Protein AF-A0A167LN52-F1 (afdb_monomer_lite)

Structure (mmCIF, N/CA/C/O backbone):
data_AF-A0A167LN52-F1
#
_entry.id   AF-A0A167LN52-F1
#
loop_
_atom_site.group_PDB
_atom_site.id
_atom_site.type_symbol
_atom_site.label_atom_id
_atom_site.label_alt_id
_atom_site.label_comp_id
_atom_site.label_asym_id
_atom_site.label_entity_id
_atom_site.label_seq_id
_atom_site.pdbx_PDB_ins_code
_atom_site.Cartn_x
_atom_site.Cartn_y
_atom_site.Cartn_z
_atom_site.occupancy
_atom_site.B_iso_or_equiv
_atom_site.auth_seq_id
_atom_site.auth_comp_id
_atom_site.auth_asym_id
_atom_site.auth_atom_id
_atom_site.pdbx_PDB_model_num
ATOM 1 N N . MET A 1 1 ? -21.342 -2.538 -13.590 1.00 62.59 1 MET A N 1
ATOM 2 C CA . MET A 1 1 ? -20.700 -3.476 -12.634 1.00 62.59 1 MET A CA 1
ATOM 3 C C . MET A 1 1 ? -20.413 -2.833 -11.268 1.00 62.59 1 MET A C 1
ATOM 5 O O . MET A 1 1 ? -20.770 -3.420 -10.257 1.00 62.59 1 MET A O 1
ATOM 9 N N . PHE A 1 2 ? -19.863 -1.610 -11.206 1.00 83.56 2 PHE A N 1
ATOM 10 C CA . PHE A 1 2 ? -19.545 -0.899 -9.949 1.00 83.56 2 PHE A CA 1
ATOM 11 C C . PHE A 1 2 ? -20.747 -0.609 -9.022 1.00 83.56 2 PHE A C 1
ATOM 13 O O . PHE A 1 2 ? -20.619 -0.666 -7.802 1.00 83.56 2 PHE A O 1
ATOM 20 N N . THR A 1 3 ? -21.934 -0.332 -9.567 1.00 89.56 3 THR A N 1
ATOM 21 C CA . THR A 1 3 ? -23.143 -0.034 -8.772 1.00 89.56 3 THR A CA 1
ATOM 22 C C . THR A 1 3 ? -23.603 -1.228 -7.934 1.00 89.56 3 THR A C 1
ATOM 24 O O . THR A 1 3 ? -23.822 -1.091 -6.733 1.00 89.56 3 THR A O 1
ATOM 27 N N . VAL A 1 4 ? -23.679 -2.415 -8.541 1.00 89.25 4 VAL A N 1
ATOM 28 C CA . VAL A 1 4 ? -24.049 -3.666 -7.859 1.00 89.25 4 VAL A CA 1
ATOM 29 C C . VAL A 1 4 ? -23.039 -4.009 -6.764 1.00 89.25 4 VAL A C 1
ATOM 31 O O . VAL A 1 4 ? -23.433 -4.334 -5.646 1.00 89.25 4 VAL A O 1
ATOM 34 N N . PHE A 1 5 ? -21.743 -3.861 -7.049 1.00 83.81 5 PHE A N 1
ATOM 35 C CA . PHE A 1 5 ? -20.684 -4.075 -6.064 1.00 83.81 5 PHE A CA 1
ATOM 36 C C . PHE A 1 5 ? -20.832 -3.154 -4.842 1.00 83.81 5 PHE A C 1
ATOM 38 O O . PHE A 1 5 ? -20.814 -3.630 -3.709 1.00 83.81 5 PHE A O 1
ATOM 45 N N . ASN A 1 6 ? -21.085 -1.857 -5.054 1.00 86.00 6 ASN A N 1
ATOM 46 C CA . ASN A 1 6 ? -21.336 -0.919 -3.956 1.00 86.00 6 ASN A CA 1
ATOM 47 C C . ASN A 1 6 ? -22.573 -1.285 -3.130 1.00 86.00 6 ASN A C 1
ATOM 49 O O . ASN A 1 6 ? -22.554 -1.159 -1.906 1.00 86.00 6 ASN A O 1
ATOM 53 N N . ILE A 1 7 ? -23.651 -1.739 -3.777 1.00 89.81 7 ILE A N 1
ATOM 54 C CA . ILE A 1 7 ? -24.869 -2.172 -3.080 1.00 89.81 7 ILE A CA 1
ATOM 55 C C . ILE A 1 7 ? -24.566 -3.374 -2.181 1.00 89.81 7 ILE A C 1
ATOM 57 O O . ILE A 1 7 ? -24.971 -3.380 -1.017 1.00 89.81 7 ILE A O 1
ATOM 61 N N . LEU A 1 8 ? -23.828 -4.367 -2.686 1.00 87.00 8 LEU A N 1
ATOM 62 C CA . LEU A 1 8 ? -23.416 -5.535 -1.905 1.00 87.00 8 LEU A CA 1
ATOM 63 C C . LEU A 1 8 ? -22.504 -5.140 -0.738 1.00 87.00 8 LEU A C 1
ATOM 65 O O . LEU A 1 8 ? -22.742 -5.573 0.389 1.00 87.00 8 LEU A O 1
ATOM 69 N N . GLN A 1 9 ? -21.526 -4.262 -0.972 1.00 81.38 9 GLN A N 1
ATOM 70 C CA . GLN A 1 9 ? -20.620 -3.774 0.068 1.00 81.38 9 GLN A CA 1
ATOM 71 C C . GLN A 1 9 ? -21.373 -3.016 1.171 1.00 81.38 9 GLN A C 1
ATOM 73 O O . GLN A 1 9 ? -21.160 -3.275 2.357 1.00 81.38 9 GLN A O 1
ATOM 78 N N . ARG A 1 10 ? -22.305 -2.127 0.801 1.00 84.88 10 ARG A N 1
ATOM 79 C CA . ARG A 1 10 ? -23.157 -1.411 1.763 1.00 84.88 10 ARG A CA 1
ATOM 80 C C . ARG A 1 10 ? -24.055 -2.367 2.536 1.00 84.88 10 ARG A C 1
ATOM 82 O O . ARG A 1 10 ? -24.133 -2.249 3.753 1.00 84.88 10 ARG A O 1
ATOM 89 N N . ARG A 1 11 ? -24.692 -3.338 1.872 1.00 87.69 11 ARG A N 1
ATOM 90 C CA . ARG A 1 11 ? -25.525 -4.350 2.543 1.00 87.69 11 ARG A CA 1
ATOM 91 C C . ARG A 1 11 ? -24.728 -5.180 3.545 1.00 87.69 11 ARG A C 1
ATOM 93 O O . ARG A 1 11 ? -25.192 -5.346 4.667 1.00 87.69 11 ARG A O 1
ATOM 100 N N . ALA A 1 12 ? -23.542 -5.655 3.169 1.00 82.38 12 ALA A N 1
ATOM 101 C CA . ALA A 1 12 ? -22.669 -6.406 4.067 1.00 82.38 12 ALA A CA 1
ATOM 102 C C . ALA A 1 12 ? -22.265 -5.556 5.281 1.00 82.38 12 ALA A C 1
ATOM 104 O O . ALA A 1 12 ? -22.426 -5.992 6.420 1.00 82.38 12 ALA A O 1
ATOM 105 N N . SER A 1 13 ? -21.834 -4.311 5.049 1.00 80.38 13 SER A N 1
ATOM 106 C CA . SER A 1 13 ? -21.489 -3.385 6.130 1.00 80.38 13 SER A CA 1
ATOM 107 C C . SER A 1 13 ? -22.674 -3.142 7.067 1.00 80.38 13 SER A C 1
ATOM 109 O O . SER A 1 13 ? -22.525 -3.275 8.276 1.00 80.38 13 SER A O 1
ATOM 111 N N . LEU A 1 14 ? -23.860 -2.836 6.531 1.00 84.12 14 LEU A N 1
ATOM 112 C CA . LEU A 1 14 ? -25.064 -2.577 7.327 1.00 84.12 14 LEU A CA 1
ATOM 113 C C . LEU A 1 14 ? -25.505 -3.808 8.122 1.00 84.12 14 LEU A C 1
ATOM 115 O O . LEU A 1 14 ? -25.850 -3.680 9.294 1.00 84.12 14 LEU A O 1
ATOM 119 N N . LEU A 1 15 ? -25.461 -5.000 7.519 1.00 84.44 15 LEU A N 1
ATOM 120 C CA . LEU A 1 15 ? -25.796 -6.247 8.202 1.00 84.44 15 LEU A CA 1
ATOM 121 C C . LEU A 1 15 ? -24.872 -6.467 9.403 1.00 84.44 15 LEU A C 1
ATOM 123 O O . LEU A 1 15 ? -25.360 -6.609 10.525 1.00 84.44 15 LEU A O 1
ATOM 127 N N . HIS A 1 16 ? -23.555 -6.437 9.186 1.00 78.44 16 HIS A N 1
ATOM 128 C CA . HIS A 1 16 ? -22.570 -6.667 10.243 1.00 78.44 16 HIS A CA 1
ATOM 129 C C . HIS A 1 16 ? -22.626 -5.602 11.341 1.00 78.44 16 HIS A C 1
ATOM 131 O O . HIS A 1 16 ? -22.550 -5.950 12.521 1.00 78.44 16 HIS A O 1
ATOM 137 N N . THR A 1 17 ? -22.830 -4.334 10.978 1.00 77.00 17 THR A N 1
ATOM 138 C CA . THR A 1 17 ? -23.052 -3.255 11.946 1.00 77.00 17 THR A CA 1
ATOM 139 C C . THR A 1 17 ? -24.336 -3.495 12.746 1.00 77.00 17 THR A C 1
ATOM 141 O O . THR A 1 17 ? -24.303 -3.452 13.973 1.00 77.00 17 THR A O 1
ATOM 144 N N . SER A 1 18 ? -25.452 -3.850 12.097 1.00 81.25 18 SER A N 1
ATOM 145 C CA . SER A 1 18 ? -26.737 -4.078 12.778 1.00 81.25 18 SER A CA 1
ATOM 146 C C . SER A 1 18 ? -26.710 -5.254 13.759 1.00 81.25 18 SER A C 1
ATOM 148 O O . SER A 1 18 ? -27.390 -5.217 14.781 1.00 81.25 18 SER A O 1
ATOM 150 N N . LEU A 1 19 ? -25.945 -6.310 13.461 1.00 77.75 19 LEU A N 1
ATOM 151 C CA . LEU A 1 19 ? -25.787 -7.464 14.350 1.00 77.75 19 LEU A CA 1
ATOM 152 C C . LEU A 1 19 ? -24.950 -7.116 15.587 1.00 77.75 19 LEU A C 1
ATOM 154 O O . LEU A 1 19 ? -25.078 -7.771 16.616 1.00 77.75 19 LEU A O 1
ATOM 158 N N . ARG A 1 20 ? -24.100 -6.089 15.495 1.00 72.56 20 ARG A N 1
ATOM 159 C CA . ARG A 1 20 ? -23.168 -5.697 16.558 1.00 72.56 20 ARG A CA 1
ATOM 160 C C . ARG A 1 20 ? -23.667 -4.561 17.428 1.00 72.56 20 ARG A C 1
ATOM 162 O O . ARG A 1 20 ? -23.443 -4.631 18.626 1.00 72.56 20 ARG A O 1
ATOM 169 N N . ILE A 1 21 ? -24.406 -3.599 16.874 1.00 72.06 21 ILE A N 1
ATOM 170 C CA . ILE A 1 21 ? -25.147 -2.609 17.679 1.00 72.06 21 ILE A CA 1
ATOM 171 C C . ILE A 1 21 ? -26.132 -3.323 18.618 1.00 72.06 21 ILE A C 1
ATOM 173 O O . ILE A 1 21 ? -26.365 -2.885 19.733 1.00 72.06 21 ILE A O 1
ATOM 177 N N . ARG A 1 22 ? -26.663 -4.480 18.203 1.00 68.44 22 ARG A N 1
ATOM 178 C CA . ARG A 1 22 ? -27.548 -5.314 19.029 1.00 68.44 22 ARG A CA 1
ATOM 179 C C . ARG A 1 22 ? -26.841 -6.101 20.142 1.00 68.44 22 ARG A C 1
ATOM 181 O O . ARG A 1 22 ? -27.520 -6.802 20.888 1.00 68.44 22 ARG A O 1
ATOM 188 N N . LYS A 1 23 ? -25.509 -6.037 20.268 1.00 75.38 23 LYS A N 1
ATOM 189 C CA . LYS A 1 23 ? -24.819 -6.629 21.424 1.00 75.38 23 LYS A CA 1
ATOM 190 C C . LYS A 1 23 ? -25.003 -5.739 22.647 1.00 75.38 23 LYS A C 1
ATOM 192 O O . LYS A 1 23 ? -24.803 -4.535 22.567 1.00 75.38 23 LYS A O 1
ATOM 197 N N . SER A 1 24 ? -25.231 -6.365 23.799 1.00 76.44 24 SER A N 1
ATOM 198 C CA . SER A 1 24 ? -25.290 -5.696 25.108 1.00 76.44 24 SER A CA 1
ATOM 199 C C . SER A 1 24 ? -24.025 -4.909 25.467 1.00 76.44 24 SER A C 1
ATOM 201 O O . SER A 1 24 ? -24.077 -4.024 26.308 1.00 76.44 24 SER A O 1
ATOM 203 N N . SER A 1 25 ? -22.890 -5.214 24.834 1.00 74.62 25 SER A N 1
ATOM 204 C CA . SER A 1 25 ? -21.635 -4.495 25.044 1.00 74.62 25 SER A CA 1
ATOM 205 C C . SER A 1 25 ? -21.558 -3.160 24.298 1.00 74.62 25 SER A C 1
ATOM 207 O O . SER A 1 25 ? -20.642 -2.400 24.571 1.00 74.62 25 SER A O 1
ATOM 209 N N . PHE A 1 26 ? -22.448 -2.868 23.340 1.00 79.38 26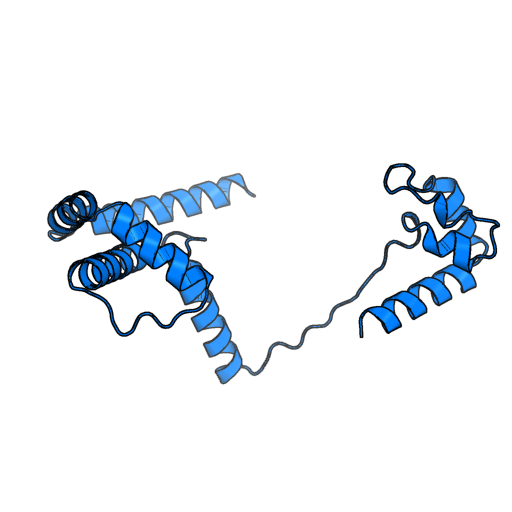 PHE A N 1
ATOM 210 C CA . PHE A 1 26 ? -22.316 -1.678 22.490 1.00 79.38 26 PHE A CA 1
ATOM 211 C C . PHE A 1 26 ? -22.312 -0.377 23.300 1.00 79.38 26 PHE A C 1
ATOM 213 O O . PHE A 1 26 ? -21.421 0.444 23.103 1.00 79.38 26 PHE A O 1
ATOM 220 N N . ASP A 1 27 ? -23.248 -0.226 24.237 1.00 82.69 27 ASP A N 1
ATOM 221 C CA . ASP A 1 27 ? -23.369 0.995 25.042 1.00 82.69 27 ASP A CA 1
ATOM 222 C C . ASP A 1 27 ? -22.149 1.211 25.945 1.00 82.69 27 ASP A C 1
ATOM 224 O O . ASP A 1 27 ? -21.685 2.339 26.091 1.00 82.69 27 ASP A O 1
ATOM 228 N N . ALA A 1 28 ? -21.581 0.129 26.488 1.00 82.88 28 ALA A N 1
ATOM 229 C CA . ALA A 1 28 ? -20.353 0.188 27.278 1.00 82.88 28 ALA A CA 1
ATOM 230 C C . ALA A 1 28 ? -19.163 0.656 26.425 1.00 82.88 28 ALA A C 1
ATOM 232 O O . ALA A 1 28 ? -18.491 1.614 26.780 1.00 82.88 28 ALA A O 1
ATOM 233 N N . VAL A 1 29 ? -18.967 0.061 25.243 1.00 80.44 29 VAL A N 1
ATOM 234 C CA . VAL A 1 29 ? -17.879 0.448 24.325 1.00 80.44 29 VAL A CA 1
ATOM 235 C C . VAL A 1 29 ? -18.048 1.881 23.813 1.00 80.44 29 VAL A C 1
ATOM 237 O O . VAL A 1 29 ? -17.068 2.600 23.628 1.00 80.44 29 VAL A O 1
ATOM 240 N N . ALA A 1 30 ? -19.287 2.316 23.575 1.00 82.25 30 ALA A N 1
ATOM 241 C CA . ALA A 1 30 ? -19.583 3.683 23.165 1.00 82.25 30 ALA A CA 1
ATOM 242 C C . ALA A 1 30 ? -19.287 4.696 24.283 1.00 82.25 30 ALA A C 1
ATOM 244 O O . ALA A 1 30 ? -18.753 5.766 23.998 1.00 82.25 30 ALA A O 1
ATOM 245 N N . ALA A 1 31 ? -19.598 4.358 25.537 1.00 85.06 31 ALA A N 1
ATOM 246 C CA . ALA A 1 31 ? -19.242 5.179 26.690 1.00 85.06 31 ALA A CA 1
ATOM 247 C C . ALA A 1 31 ? -17.718 5.246 26.882 1.00 85.06 31 ALA A C 1
ATOM 249 O O . ALA A 1 31 ? -17.177 6.338 27.051 1.00 85.06 31 ALA A O 1
ATOM 250 N N . ASP A 1 32 ? -17.025 4.112 26.763 1.00 83.25 32 ASP A N 1
ATOM 251 C CA . ASP A 1 32 ? -15.565 4.027 26.874 1.00 83.25 32 ASP A CA 1
ATOM 252 C C . ASP A 1 32 ? -14.864 4.846 25.775 1.00 83.25 32 ASP A C 1
ATOM 254 O O . ASP A 1 32 ? -13.900 5.560 26.046 1.00 83.25 32 ASP A O 1
ATOM 258 N N . LEU A 1 33 ? -15.396 4.843 24.545 1.00 81.06 33 LEU A N 1
ATOM 259 C CA . LEU A 1 33 ? -14.915 5.686 23.438 1.00 81.06 33 LEU A CA 1
ATOM 260 C C . LEU A 1 33 ? -14.883 7.178 23.776 1.00 81.06 33 LEU A C 1
ATOM 262 O O . LEU A 1 33 ? -13.994 7.881 23.303 1.00 81.06 33 LEU A O 1
ATOM 266 N N . VAL A 1 34 ? -15.840 7.660 24.570 1.00 84.06 34 VAL A N 1
ATOM 267 C CA . VAL A 1 34 ? -15.910 9.069 24.987 1.00 84.06 34 VAL A CA 1
ATOM 268 C C . VAL A 1 34 ? -14.918 9.372 26.114 1.00 84.06 34 VAL A C 1
ATOM 270 O O . VAL A 1 34 ? -14.492 10.514 26.262 1.00 84.06 34 VAL A O 1
ATOM 273 N N . GLN A 1 35 ? -14.539 8.369 26.907 1.00 84.25 35 GLN A N 1
ATOM 274 C CA . GLN A 1 35 ? -13.645 8.536 28.055 1.00 84.25 35 GLN A CA 1
ATOM 275 C C . GLN A 1 35 ? -12.158 8.542 27.683 1.00 84.25 35 GLN A C 1
ATOM 277 O O . GLN A 1 35 ? -11.339 9.032 28.461 1.00 84.25 35 GLN A O 1
ATOM 282 N N . VAL A 1 36 ? -11.790 8.010 26.514 1.00 85.69 36 VAL A N 1
ATOM 283 C CA . VAL A 1 36 ? -10.396 8.011 26.055 1.00 85.69 36 VAL A CA 1
ATOM 284 C C . VAL A 1 36 ? -9.964 9.425 25.655 1.00 85.69 36 VAL A C 1
ATOM 286 O O . VAL A 1 36 ? -10.567 10.059 24.791 1.00 85.69 36 VAL A O 1
ATOM 289 N N . SER A 1 37 ? -8.883 9.907 26.266 1.00 86.88 37 SER A N 1
ATOM 290 C CA . SER A 1 37 ? -8.293 11.218 25.992 1.00 86.88 37 SER A CA 1
ATOM 291 C C . SER A 1 37 ? -7.624 11.270 24.615 1.00 86.88 37 SER A C 1
ATOM 293 O O . SER A 1 37 ? -6.934 10.337 24.185 1.00 86.88 37 SER A O 1
ATOM 295 N N . ALA A 1 38 ? -7.796 12.399 23.925 1.00 86.94 38 ALA A N 1
ATOM 296 C CA . ALA A 1 38 ? -7.192 12.631 22.615 1.00 86.94 38 ALA A CA 1
ATOM 297 C C . ALA A 1 38 ? -5.657 12.654 22.697 1.00 86.94 38 ALA A C 1
ATOM 299 O O . ALA A 1 38 ? -4.980 12.155 21.802 1.00 86.94 38 ALA A O 1
ATOM 300 N N . GLU A 1 39 ? -5.113 13.159 23.803 1.00 87.94 39 GLU A N 1
ATOM 301 C CA . GLU A 1 39 ? -3.679 13.236 24.067 1.00 87.94 39 GLU A CA 1
ATOM 302 C C . GLU A 1 39 ? -3.055 11.838 24.154 1.00 87.94 39 GLU A C 1
ATOM 304 O O . GLU A 1 39 ? -1.994 11.588 23.587 1.00 87.94 39 GLU A O 1
ATOM 309 N N . THR A 1 40 ? -3.731 10.889 24.811 1.00 86.81 40 THR A N 1
ATOM 310 C CA . THR A 1 40 ? -3.255 9.501 24.896 1.00 86.81 40 THR A CA 1
ATOM 311 C C . THR A 1 40 ? -3.267 8.823 23.527 1.00 86.81 40 THR A C 1
ATOM 313 O O . THR A 1 40 ? -2.351 8.062 23.214 1.00 86.81 40 THR A O 1
ATOM 316 N N . LEU A 1 41 ? -4.264 9.114 22.685 1.00 87.69 41 LEU A N 1
ATOM 317 C CA . LEU A 1 41 ? -4.305 8.603 21.313 1.00 87.69 41 LEU A CA 1
ATOM 318 C C . LEU A 1 41 ? -3.186 9.184 20.444 1.00 87.69 41 LEU A C 1
ATOM 320 O O . LEU A 1 41 ? -2.599 8.438 19.662 1.00 87.69 41 LEU A O 1
ATOM 324 N N . ASP A 1 42 ? -2.866 10.470 20.594 1.00 89.62 42 ASP A N 1
ATOM 325 C CA . ASP A 1 42 ? -1.781 11.117 19.851 1.00 89.62 42 ASP A CA 1
ATOM 326 C C . ASP A 1 42 ? -0.411 10.539 20.237 1.00 89.62 42 ASP A C 1
ATOM 328 O O . ASP A 1 42 ? 0.365 10.140 19.370 1.00 89.62 42 ASP A O 1
ATOM 332 N N . VAL A 1 43 ? -0.152 10.352 21.537 1.00 88.06 43 VAL A N 1
ATOM 333 C CA . VAL A 1 43 ? 1.075 9.692 22.020 1.00 88.06 43 VAL A CA 1
ATOM 334 C C . VAL A 1 43 ? 1.199 8.272 21.462 1.00 88.06 43 VAL A C 1
ATOM 336 O O . VAL A 1 43 ? 2.259 7.888 20.963 1.00 88.06 43 VAL A O 1
ATOM 339 N N . LEU A 1 44 ? 0.118 7.485 21.496 1.00 88.44 44 LEU A N 1
ATOM 340 C CA . LEU A 1 44 ? 0.110 6.133 20.933 1.00 88.44 44 LEU A CA 1
ATOM 341 C C . LEU A 1 44 ? 0.340 6.133 19.416 1.00 88.44 44 LEU A C 1
ATOM 343 O O . LEU A 1 44 ? 1.066 5.274 18.910 1.00 88.44 44 LEU A O 1
ATOM 347 N N . ALA A 1 45 ? -0.251 7.085 18.692 1.00 87.50 45 ALA A N 1
ATOM 348 C CA . ALA A 1 45 ? -0.076 7.225 17.251 1.00 87.50 45 ALA A CA 1
ATOM 349 C C . ALA A 1 45 ? 1.370 7.591 16.890 1.00 87.50 45 ALA A C 1
ATOM 351 O O . ALA A 1 45 ? 1.942 6.986 15.981 1.00 87.50 45 ALA A O 1
ATOM 352 N N . GLN A 1 46 ? 1.982 8.519 17.629 1.00 89.69 46 GLN A N 1
ATOM 353 C CA . GLN A 1 46 ? 3.382 8.899 17.448 1.00 89.69 46 GLN A CA 1
ATOM 354 C C . GLN A 1 46 ? 4.311 7.716 17.726 1.00 89.69 46 GLN A C 1
ATOM 356 O O . GLN A 1 46 ? 5.110 7.361 16.864 1.00 89.69 46 GLN A O 1
ATOM 361 N N . ARG A 1 47 ? 4.149 7.017 18.855 1.00 87.06 47 ARG A N 1
ATOM 362 C CA . ARG A 1 47 ? 4.946 5.814 19.156 1.00 87.06 47 ARG A CA 1
ATOM 363 C C . ARG A 1 47 ? 4.835 4.752 18.064 1.00 87.06 47 ARG A C 1
ATOM 365 O O . ARG A 1 47 ? 5.843 4.202 17.625 1.00 87.06 47 ARG A O 1
ATOM 372 N N . ALA A 1 48 ? 3.619 4.501 17.578 1.00 86.38 48 ALA A N 1
ATOM 373 C CA . ALA A 1 48 ? 3.392 3.557 16.490 1.00 86.38 48 ALA A CA 1
ATOM 374 C C . ALA A 1 48 ? 4.062 3.999 15.175 1.00 86.38 48 ALA A C 1
ATOM 376 O O . ALA A 1 48 ? 4.605 3.157 14.461 1.00 86.38 48 ALA A O 1
ATOM 377 N N . ALA A 1 49 ? 4.058 5.298 14.861 1.00 88.62 49 ALA A N 1
ATOM 378 C CA . ALA A 1 49 ? 4.706 5.843 13.667 1.00 88.62 49 ALA A CA 1
ATOM 379 C C . ALA A 1 49 ? 6.239 5.715 13.713 1.00 88.62 49 ALA A C 1
ATOM 381 O O . ALA A 1 49 ? 6.861 5.466 12.683 1.00 88.62 49 ALA A O 1
ATOM 382 N N . TRP A 1 50 ? 6.835 5.830 14.902 1.00 88.50 50 TRP A N 1
ATOM 383 C CA . TRP A 1 50 ? 8.278 5.679 15.123 1.00 88.50 50 TRP A CA 1
ATOM 384 C C . TRP A 1 50 ? 8.718 4.211 15.253 1.00 88.50 50 TRP A C 1
ATOM 386 O O . TRP A 1 50 ? 9.905 3.924 15.388 1.00 88.50 50 TRP A O 1
ATOM 396 N N . GLY A 1 51 ? 7.774 3.266 15.177 1.00 83.00 51 GLY A N 1
ATOM 397 C CA . GLY A 1 51 ? 8.049 1.834 15.288 1.00 83.00 51 GLY A CA 1
ATOM 398 C C . GLY A 1 51 ? 8.382 1.381 16.710 1.00 83.00 51 GLY A C 1
ATOM 399 O O . GLY A 1 51 ? 8.935 0.295 16.888 1.00 83.00 51 GLY A O 1
ATOM 400 N N . GLU A 1 52 ? 8.053 2.186 17.722 1.00 83.00 52 GLU A N 1
ATOM 401 C CA . GLU A 1 52 ? 8.304 1.829 19.112 1.00 83.00 52 GLU A CA 1
ATOM 402 C C . GLU A 1 52 ? 7.387 0.678 19.558 1.00 83.00 52 GLU A C 1
ATOM 404 O O . GLU A 1 52 ? 6.177 0.683 19.293 1.00 83.00 52 GLU A O 1
ATOM 409 N N . PRO A 1 53 ? 7.928 -0.332 20.258 1.00 75.00 53 PRO A N 1
ATOM 410 C CA . PRO A 1 53 ? 7.137 -1.464 20.704 1.00 75.00 53 PRO A CA 1
ATOM 411 C C . PRO A 1 53 ? 6.206 -1.051 21.863 1.00 75.00 53 PRO A C 1
ATOM 413 O O . PRO A 1 53 ? 6.643 -0.602 22.921 1.00 75.00 53 PRO A O 1
ATOM 416 N N . LEU A 1 54 ? 4.896 -1.247 21.676 1.00 78.12 54 LEU A N 1
ATOM 417 C CA . LEU A 1 54 ? 3.824 -0.881 22.620 1.00 78.12 54 LEU A CA 1
ATOM 418 C C . LEU A 1 54 ? 3.719 -1.864 23.812 1.00 78.12 54 LEU A C 1
ATOM 420 O O . LEU A 1 54 ? 2.693 -2.521 23.990 1.00 78.12 54 LEU A O 1
ATOM 424 N N . VAL A 1 55 ? 4.793 -2.020 24.595 1.00 68.31 55 VAL A N 1
ATOM 425 C CA . VAL A 1 55 ? 4.912 -3.058 25.651 1.00 68.31 55 VAL A CA 1
ATOM 426 C C . VAL A 1 55 ? 4.820 -2.486 27.072 1.00 68.31 55 VAL A C 1
ATOM 428 O O . VAL A 1 55 ? 4.307 -3.155 27.963 1.00 68.31 55 VAL A O 1
ATOM 431 N N . ALA A 1 56 ? 5.260 -1.242 27.289 1.00 69.06 56 ALA A N 1
ATOM 432 C CA . ALA A 1 56 ? 5.255 -0.571 28.596 1.00 69.06 56 ALA A CA 1
ATOM 433 C C . ALA A 1 56 ? 4.169 0.514 28.667 1.00 69.06 56 ALA A C 1
ATOM 435 O O . ALA A 1 56 ? 4.455 1.693 28.856 1.00 69.06 56 ALA A O 1
ATOM 436 N N . LEU A 1 57 ? 2.918 0.107 28.449 1.00 78.06 57 LEU A N 1
ATOM 437 C CA . LEU A 1 57 ? 1.789 1.030 28.372 1.00 78.06 57 LEU A CA 1
ATOM 438 C C . LEU A 1 57 ? 1.265 1.394 29.765 1.00 78.06 57 LEU A C 1
ATOM 440 O O . LEU A 1 57 ? 1.026 0.505 30.588 1.00 78.06 57 LEU A O 1
ATOM 444 N N . GLY A 1 58 ? 1.033 2.685 30.001 1.00 83.25 58 GLY A N 1
ATOM 445 C CA . GLY A 1 58 ? 0.327 3.173 31.185 1.00 83.25 58 GLY A CA 1
ATOM 446 C C . GLY A 1 58 ? -1.153 2.749 31.198 1.00 83.25 58 GLY A C 1
ATOM 447 O O . GLY A 1 58 ? -1.676 2.298 30.179 1.00 83.25 58 GLY A O 1
ATOM 448 N N . PRO A 1 59 ? -1.881 2.916 32.319 1.00 83.31 59 PRO A N 1
ATOM 449 C CA . PRO A 1 59 ? -3.264 2.440 32.447 1.00 83.31 59 PRO A CA 1
ATOM 450 C C . PRO A 1 59 ? -4.217 2.989 31.370 1.00 83.31 59 PRO A C 1
ATOM 452 O O . PRO A 1 59 ? -5.013 2.244 30.804 1.00 83.31 59 PRO A O 1
ATOM 455 N N . GLN A 1 60 ? -4.098 4.280 31.037 1.00 82.88 60 GLN A N 1
ATOM 456 C CA . GLN A 1 60 ? -4.908 4.918 29.989 1.00 82.88 60 GLN A CA 1
ATOM 457 C C . GLN A 1 60 ? -4.544 4.419 28.585 1.00 82.88 60 GLN A C 1
ATOM 459 O O . GLN A 1 60 ? -5.423 4.185 27.761 1.00 82.88 60 GLN A O 1
ATOM 464 N N . GLU A 1 61 ? -3.256 4.198 28.320 1.00 85.06 61 GLU A N 1
ATOM 465 C CA . GLU A 1 61 ? -2.781 3.656 27.045 1.00 85.06 61 GLU A CA 1
ATOM 466 C C . GLU A 1 61 ? -3.234 2.199 26.850 1.00 85.06 61 GLU A C 1
ATOM 468 O O . GLU A 1 61 ? -3.641 1.809 25.756 1.00 85.06 61 GLU A O 1
ATOM 473 N N . GLN A 1 62 ? -3.216 1.393 27.917 1.00 86.44 62 GLN A N 1
ATOM 474 C CA . GLN A 1 62 ? -3.747 0.028 27.904 1.00 86.44 62 GLN A CA 1
ATOM 475 C C . GLN A 1 62 ? -5.247 0.014 27.611 1.00 86.44 62 GLN A C 1
AT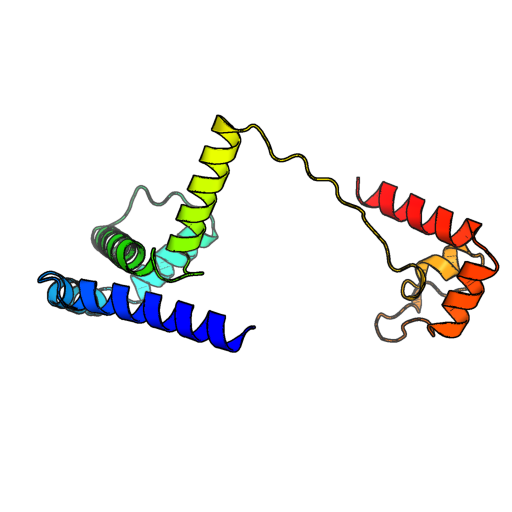OM 477 O O . GLN A 1 62 ? -5.698 -0.776 26.779 1.00 86.44 62 GLN A O 1
ATOM 482 N N . HIS A 1 63 ? -6.002 0.908 28.250 1.00 85.25 63 HIS A N 1
ATOM 483 C CA . HIS A 1 63 ? -7.433 1.053 28.011 1.00 85.25 63 HIS A CA 1
ATOM 484 C C . HIS A 1 63 ? -7.725 1.469 26.559 1.00 85.25 63 HIS A C 1
ATOM 486 O O . HIS A 1 63 ? -8.511 0.810 25.877 1.00 85.25 63 HIS A O 1
ATOM 492 N N . ALA A 1 64 ? -7.007 2.463 26.026 1.00 87.31 64 ALA A N 1
ATOM 493 C CA . ALA A 1 64 ? -7.115 2.867 24.623 1.00 87.31 64 ALA A CA 1
ATOM 494 C C . ALA A 1 64 ? -6.780 1.717 23.651 1.00 87.31 64 ALA A C 1
ATOM 496 O O . ALA A 1 64 ? -7.458 1.524 22.639 1.00 87.31 64 ALA A O 1
ATOM 497 N N . MET A 1 65 ? -5.776 0.893 23.968 1.00 87.06 65 MET A N 1
ATOM 498 C CA . MET A 1 65 ? -5.429 -0.284 23.166 1.00 87.06 65 MET A CA 1
ATOM 499 C C . MET A 1 65 ? -6.479 -1.396 23.239 1.00 87.06 65 MET A C 1
ATOM 501 O O . MET A 1 65 ? -6.723 -2.074 22.236 1.00 87.06 65 MET A O 1
ATOM 505 N N . GLN A 1 66 ? -7.106 -1.605 24.397 1.00 85.94 66 GLN A N 1
ATOM 506 C CA . GLN A 1 66 ? -8.228 -2.532 24.532 1.00 85.94 66 GLN A CA 1
ATOM 507 C C . GLN A 1 66 ? -9.406 -2.071 23.672 1.00 85.94 66 GLN A C 1
ATOM 509 O O . GLN A 1 66 ? -9.921 -2.853 22.871 1.00 85.94 66 GLN A O 1
ATOM 514 N N . LEU A 1 67 ? -9.743 -0.786 23.745 1.00 86.56 67 LEU A N 1
ATOM 515 C CA . LEU A 1 67 ? -10.791 -0.194 22.930 1.00 86.56 67 LEU A CA 1
ATOM 516 C C . LEU A 1 67 ? -10.495 -0.330 21.430 1.00 86.56 67 LEU A C 1
ATOM 518 O O . LEU A 1 67 ? -11.353 -0.740 20.646 1.00 86.56 67 LEU A O 1
ATOM 522 N N . LEU A 1 68 ? -9.248 -0.089 21.016 1.00 87.06 68 LEU A N 1
ATOM 523 C CA . LEU A 1 68 ? -8.816 -0.289 19.635 1.00 87.06 68 LEU A CA 1
ATOM 524 C C . LEU A 1 68 ? -9.003 -1.745 19.175 1.00 87.06 68 LEU A C 1
ATOM 526 O O . LEU A 1 68 ? -9.363 -1.987 18.021 1.00 87.06 68 LEU A O 1
ATOM 530 N N . ARG A 1 69 ? -8.786 -2.739 20.047 1.00 85.06 69 ARG A N 1
ATOM 531 C CA . ARG A 1 69 ? -9.056 -4.154 19.721 1.00 85.06 69 ARG A CA 1
ATOM 532 C C . ARG A 1 69 ? -10.544 -4.406 19.512 1.00 85.06 69 ARG A C 1
ATOM 534 O O . ARG A 1 69 ? -10.901 -5.117 18.574 1.00 85.06 69 ARG A O 1
ATOM 541 N N . GLU A 1 70 ? -11.401 -3.811 20.329 1.00 82.06 70 GLU A N 1
ATOM 542 C CA . GLU A 1 70 ? -12.854 -3.935 20.202 1.00 82.06 70 GLU A CA 1
ATOM 543 C C . GLU A 1 70 ? -13.368 -3.266 18.920 1.00 82.06 70 GLU A C 1
ATOM 545 O O . GLU A 1 70 ? -14.112 -3.882 18.152 1.00 82.06 70 GLU A O 1
ATOM 550 N N . VAL A 1 71 ? -12.871 -2.068 18.600 1.00 81.69 71 VAL A N 1
ATOM 551 C CA . VAL A 1 71 ? -13.151 -1.364 17.337 1.00 81.69 71 VAL A CA 1
ATOM 552 C C . VAL A 1 71 ? -12.593 -2.118 16.123 1.00 81.69 71 VAL A C 1
ATOM 554 O O . VAL A 1 71 ? -13.210 -2.141 15.056 1.00 81.69 71 VAL A O 1
ATOM 557 N N . ASN A 1 72 ? -11.452 -2.794 16.241 1.00 83.38 72 ASN A N 1
ATOM 558 C CA . ASN A 1 72 ? -10.938 -3.649 15.167 1.00 83.38 72 ASN A CA 1
ATOM 559 C C . ASN A 1 72 ? -11.775 -4.923 15.001 1.00 83.38 72 ASN A C 1
ATOM 561 O O . ASN A 1 72 ? -12.058 -5.328 13.870 1.00 83.38 72 ASN A O 1
ATOM 565 N N . ALA A 1 73 ? -12.237 -5.527 16.101 1.00 79.06 73 ALA A N 1
ATOM 566 C CA . ALA A 1 73 ? -13.167 -6.648 16.052 1.00 79.06 73 ALA A CA 1
ATOM 567 C C . ALA A 1 73 ? -14.430 -6.225 15.290 1.00 79.06 73 ALA A C 1
ATOM 569 O O . ALA A 1 73 ? -14.729 -6.848 14.269 1.00 79.06 73 ALA A O 1
ATOM 570 N N . ILE A 1 74 ? -15.057 -5.119 15.727 1.00 75.06 74 ILE A N 1
ATOM 571 C CA . ILE A 1 74 ? -15.823 -4.076 15.003 1.00 75.06 74 ILE A CA 1
ATOM 572 C C . ILE A 1 74 ? -15.789 -4.025 13.468 1.00 75.06 74 ILE A C 1
ATOM 574 O O . ILE A 1 74 ? -16.751 -4.266 12.733 1.00 75.06 74 ILE A O 1
ATOM 578 N N . THR A 1 75 ? -14.618 -3.694 12.962 1.00 75.88 75 THR A N 1
ATOM 579 C CA . THR A 1 75 ? -14.448 -3.284 11.574 1.00 75.88 75 THR A CA 1
ATOM 580 C C . THR A 1 75 ? -13.935 -4.408 10.685 1.00 75.88 75 THR A C 1
ATOM 582 O O . THR A 1 75 ? -13.961 -4.251 9.468 1.00 75.88 75 THR A O 1
ATOM 585 N N . ARG A 1 76 ? -13.547 -5.575 11.227 1.00 79.00 76 ARG A N 1
ATOM 586 C CA . ARG A 1 76 ? -13.008 -6.718 10.454 1.00 79.00 76 ARG A CA 1
ATOM 587 C C . ARG A 1 76 ? -13.870 -7.149 9.259 1.00 79.00 76 ARG A C 1
ATOM 589 O O . ARG A 1 76 ? -13.324 -7.563 8.243 1.00 79.00 76 ARG A O 1
ATOM 596 N N . HIS A 1 77 ? -15.195 -7.039 9.360 1.00 76.12 77 HIS A N 1
ATOM 597 C CA . HIS A 1 77 ? -16.121 -7.422 8.282 1.00 76.12 77 HIS A CA 1
ATOM 598 C C . HIS A 1 77 ? -16.507 -6.264 7.351 1.00 76.12 77 HIS A C 1
ATOM 600 O O . HIS A 1 77 ? -17.212 -6.469 6.365 1.00 76.12 77 HIS A O 1
ATOM 606 N N . VAL A 1 78 ? -16.049 -5.045 7.643 1.00 78.38 78 VAL A N 1
ATOM 607 C CA . VAL A 1 78 ? -16.185 -3.905 6.737 1.00 78.38 78 VAL A CA 1
ATOM 608 C C . VAL A 1 78 ? -15.081 -4.022 5.695 1.00 78.38 78 VAL A C 1
ATOM 610 O O . VAL A 1 78 ? -13.901 -3.857 6.007 1.00 78.38 78 VAL A O 1
ATOM 613 N N . LEU A 1 79 ? -15.462 -4.340 4.457 1.00 78.19 79 LEU A N 1
ATOM 614 C CA . LEU A 1 79 ? -14.512 -4.517 3.363 1.00 78.19 79 LEU A CA 1
ATOM 615 C C . LEU A 1 79 ? -13.614 -3.282 3.222 1.00 78.19 79 LEU A C 1
ATOM 617 O O . LEU A 1 79 ? -14.101 -2.156 3.118 1.00 78.19 79 LEU A O 1
ATOM 621 N N . GLY A 1 80 ? -12.301 -3.511 3.200 1.00 80.44 80 GLY A N 1
ATOM 622 C CA . GLY A 1 80 ? -11.303 -2.458 3.032 1.00 80.44 80 GLY A CA 1
ATOM 623 C C . GLY A 1 80 ? -10.887 -1.749 4.322 1.00 80.44 80 GLY A C 1
ATOM 624 O O . GLY A 1 80 ? -9.942 -0.958 4.264 1.00 80.44 80 GLY A O 1
ATOM 625 N N . SER A 1 81 ? -11.507 -2.058 5.467 1.00 84.38 81 SER A N 1
ATOM 626 C CA . SER A 1 81 ? -11.060 -1.567 6.774 1.00 84.38 81 SER A CA 1
ATOM 627 C C . SER A 1 81 ? -9.647 -2.067 7.117 1.00 84.38 81 SER A C 1
ATOM 629 O O . SER A 1 81 ? -9.214 -3.104 6.596 1.00 84.38 81 SER A O 1
ATOM 631 N N . PRO A 1 82 ? -8.917 -1.391 8.024 1.00 85.31 82 PRO A N 1
ATOM 632 C CA . PRO A 1 82 ? -7.607 -1.859 8.478 1.00 85.31 82 PRO A CA 1
ATOM 633 C C . PRO A 1 82 ? -7.635 -3.302 9.004 1.00 85.31 82 PRO A C 1
ATOM 635 O O . PRO A 1 82 ? -6.783 -4.114 8.632 1.00 85.31 82 PRO A O 1
ATOM 638 N N . ALA A 1 83 ? -8.657 -3.649 9.794 1.00 85.25 83 ALA A N 1
ATOM 639 C CA . ALA A 1 83 ? -8.850 -4.992 10.331 1.00 85.25 83 ALA A CA 1
ATOM 640 C C . ALA A 1 83 ? -9.140 -6.032 9.231 1.00 85.25 83 ALA A C 1
ATOM 642 O O . ALA A 1 83 ? -8.553 -7.113 9.247 1.00 85.25 83 ALA A O 1
ATOM 643 N N . SER A 1 84 ? -9.978 -5.695 8.242 1.00 86.56 84 SER A N 1
ATOM 644 C CA . SER A 1 84 ? -10.275 -6.564 7.092 1.00 86.56 84 SER A CA 1
ATOM 645 C C . SER A 1 84 ? -9.025 -6.838 6.251 1.00 86.56 84 SER A C 1
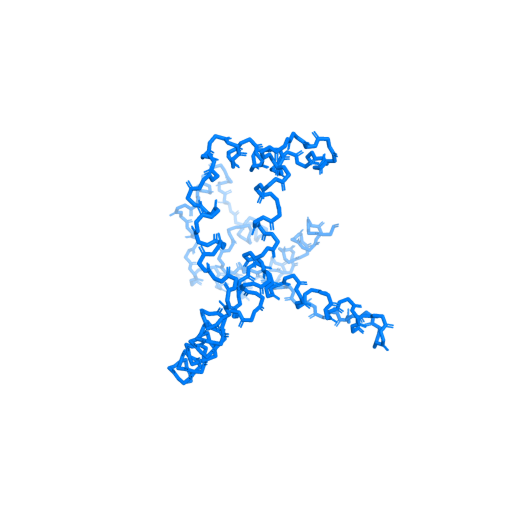ATOM 647 O O . SER A 1 84 ? -8.733 -7.986 5.923 1.00 86.56 84 SER A O 1
ATOM 649 N N . ARG A 1 85 ? -8.220 -5.803 5.971 1.00 89.75 85 ARG A N 1
ATOM 650 C CA . ARG A 1 85 ? -6.944 -5.948 5.249 1.00 89.75 85 ARG A CA 1
ATOM 651 C C . ARG A 1 85 ? -5.947 -6.812 6.018 1.00 89.75 85 ARG A C 1
ATOM 653 O O . ARG A 1 85 ? -5.208 -7.583 5.413 1.00 89.75 85 ARG A O 1
ATOM 660 N N . SER A 1 86 ? -5.904 -6.681 7.344 1.00 89.81 86 SER A N 1
ATOM 661 C CA . SER A 1 86 ? -5.036 -7.509 8.186 1.00 89.81 86 SER A CA 1
ATOM 662 C C . SER A 1 86 ? -5.419 -8.987 8.118 1.00 89.81 86 SER A C 1
ATOM 664 O O . SER A 1 86 ? -4.552 -9.839 7.939 1.00 89.81 86 SER A O 1
ATOM 666 N N . ASP A 1 87 ? -6.719 -9.278 8.166 1.00 89.31 87 ASP A N 1
ATOM 667 C CA . ASP A 1 87 ? -7.249 -10.635 8.031 1.00 89.31 87 ASP A CA 1
ATOM 668 C C . ASP A 1 87 ? -6.947 -11.239 6.651 1.00 89.31 87 ASP A C 1
ATOM 670 O O . ASP A 1 87 ? -6.440 -12.354 6.550 1.00 89.31 87 ASP A O 1
ATOM 674 N N . GLN A 1 88 ? -7.152 -10.465 5.581 1.00 91.31 88 GLN A N 1
ATOM 675 C CA . GLN A 1 88 ? -6.806 -10.872 4.216 1.00 91.31 88 GLN A CA 1
ATOM 676 C C . GLN A 1 88 ? -5.310 -11.175 4.065 1.00 91.31 88 GLN A C 1
ATOM 678 O O . GLN A 1 88 ? -4.951 -12.178 3.455 1.00 91.31 88 GLN A O 1
ATOM 683 N N . ARG A 1 89 ? -4.419 -10.372 4.666 1.00 92.56 89 ARG A N 1
ATOM 684 C CA . ARG A 1 89 ? -2.978 -10.685 4.697 1.00 92.56 89 ARG A CA 1
ATOM 685 C C . ARG A 1 89 ? -2.692 -11.996 5.429 1.00 92.56 89 ARG A C 1
ATOM 687 O O . ARG A 1 89 ? -1.825 -12.746 4.994 1.00 92.56 89 ARG A O 1
ATOM 694 N N . GLY A 1 90 ? -3.413 -12.282 6.513 1.00 93.06 90 GLY A N 1
ATOM 695 C CA . GLY A 1 90 ? -3.343 -13.568 7.209 1.00 93.06 90 GLY A CA 1
ATOM 696 C C . GLY A 1 90 ? -3.739 -14.736 6.304 1.00 93.06 90 GLY A C 1
ATOM 697 O O . GLY A 1 90 ? -3.012 -15.722 6.232 1.00 93.06 90 GLY A O 1
ATOM 698 N N . GLN A 1 91 ? -4.829 -14.592 5.547 1.00 93.06 91 GLN A N 1
ATOM 699 C CA . GLN A 1 91 ? -5.261 -15.593 4.567 1.00 93.06 91 GLN A CA 1
ATOM 700 C C . GLN A 1 91 ? -4.233 -15.784 3.450 1.00 93.06 91 GLN A C 1
ATOM 702 O O . GLN A 1 91 ? -3.906 -16.918 3.125 1.00 93.06 91 GLN A O 1
ATOM 707 N N . VAL A 1 92 ? -3.671 -14.698 2.908 1.00 93.06 92 VAL A N 1
ATOM 708 C CA . VAL A 1 92 ? -2.594 -14.762 1.905 1.00 93.06 92 VAL A CA 1
ATOM 709 C C . VAL A 1 92 ? -1.390 -15.530 2.443 1.00 93.06 92 VAL A C 1
ATOM 711 O O . VAL A 1 92 ? -0.898 -16.421 1.761 1.00 93.06 92 VAL A O 1
ATOM 714 N N . ARG A 1 93 ? -0.957 -15.260 3.681 1.00 93.25 93 ARG A N 1
ATOM 715 C CA . ARG A 1 93 ? 0.122 -16.027 4.328 1.00 93.25 93 ARG A CA 1
ATOM 716 C C . ARG A 1 93 ? -0.249 -17.500 4.507 1.00 93.25 93 ARG A C 1
ATOM 718 O O . ARG A 1 93 ? 0.575 -18.361 4.242 1.00 93.25 93 ARG A O 1
ATOM 725 N N . GLY A 1 94 ? -1.484 -17.795 4.911 1.00 94.81 94 GLY A N 1
ATOM 726 C CA . GLY A 1 94 ? -1.976 -19.170 5.026 1.00 94.81 94 GLY A CA 1
ATOM 727 C C . GLY A 1 94 ? -1.958 -19.912 3.687 1.00 94.81 94 GLY A C 1
ATOM 728 O O . GLY A 1 94 ? -1.494 -21.046 3.628 1.00 94.81 94 GLY A O 1
ATOM 729 N N . MET A 1 95 ? -2.387 -19.246 2.611 1.00 93.81 95 MET A N 1
ATOM 730 C CA . MET A 1 95 ? -2.314 -19.771 1.245 1.00 93.81 95 MET A CA 1
ATOM 731 C C . MET A 1 95 ? -0.870 -19.976 0.793 1.00 93.81 95 MET A C 1
ATOM 733 O O . MET A 1 95 ? -0.579 -20.994 0.185 1.00 93.81 95 MET A O 1
ATOM 737 N N . MET A 1 96 ? 0.046 -19.064 1.127 1.00 94.00 96 MET A N 1
ATOM 738 C CA . MET A 1 96 ? 1.472 -19.240 0.835 1.00 94.00 96 MET A CA 1
ATOM 739 C C . MET A 1 96 ? 2.042 -20.494 1.505 1.00 94.00 96 MET A C 1
ATOM 741 O O . MET A 1 96 ? 2.822 -21.220 0.894 1.00 94.00 96 MET A O 1
ATOM 745 N N . THR A 1 97 ? 1.637 -20.774 2.746 1.00 93.81 97 THR A N 1
ATOM 746 C CA . THR A 1 97 ? 2.067 -21.975 3.470 1.00 93.81 97 THR A CA 1
ATOM 747 C C . THR A 1 97 ? 1.472 -23.256 2.882 1.00 93.81 97 THR A C 1
ATOM 749 O O . THR A 1 97 ? 2.159 -24.271 2.841 1.00 93.81 97 THR A O 1
ATOM 752 N N . SER A 1 98 ? 0.207 -23.241 2.444 1.00 95.88 98 SER A N 1
ATOM 753 C CA . SER A 1 98 ? -0.486 -24.454 1.982 1.00 95.88 98 SER A CA 1
ATOM 754 C C . SER A 1 98 ? -0.346 -24.740 0.486 1.00 95.88 98 SER A C 1
ATOM 756 O O . SER A 1 98 ? -0.320 -25.902 0.093 1.00 95.88 98 SER A O 1
ATOM 758 N N . LEU A 1 99 ? -0.273 -23.701 -0.345 1.00 94.94 99 LEU A N 1
ATOM 759 C CA . LEU A 1 99 ? -0.236 -23.783 -1.810 1.00 94.94 99 LEU A CA 1
ATOM 760 C C . LEU A 1 99 ? 1.137 -23.417 -2.388 1.00 94.94 99 LEU A C 1
ATOM 762 O O . LEU A 1 99 ? 1.344 -23.534 -3.594 1.00 94.94 99 LEU A O 1
ATOM 766 N N . GLY A 1 100 ? 2.073 -22.988 -1.541 1.00 91.12 100 GLY A N 1
ATOM 767 C CA . GLY A 1 100 ? 3.369 -22.466 -1.955 1.00 91.12 100 GLY A CA 1
ATOM 768 C C . GLY A 1 100 ? 3.336 -20.967 -2.253 1.00 91.12 100 GLY A C 1
ATOM 769 O O . GLY A 1 100 ? 2.292 -20.311 -2.257 1.00 91.12 100 GLY A O 1
ATOM 770 N N . LEU A 1 101 ? 4.520 -20.397 -2.478 1.00 89.94 101 LEU A N 1
ATOM 771 C CA . LEU A 1 101 ? 4.660 -18.971 -2.759 1.00 89.94 101 LEU A CA 1
ATOM 772 C C . LEU A 1 101 ? 4.030 -18.616 -4.117 1.00 89.94 101 LEU A C 1
ATOM 774 O O . LEU A 1 101 ? 4.205 -19.360 -5.086 1.00 89.94 101 LEU A O 1
ATOM 778 N N . PRO A 1 102 ? 3.340 -17.467 -4.231 1.00 86.38 102 PRO A N 1
ATOM 779 C CA . PRO A 1 102 ? 2.875 -16.987 -5.521 1.00 86.38 102 PRO A CA 1
ATOM 780 C C . PRO A 1 102 ? 4.073 -16.735 -6.437 1.00 86.38 102 PRO A C 1
ATOM 782 O O . PRO A 1 102 ? 5.010 -16.022 -6.078 1.00 86.38 102 PRO A O 1
ATOM 785 N N . SER A 1 103 ? 4.026 -17.305 -7.637 1.00 84.62 103 SER A N 1
ATOM 786 C CA . SER A 1 103 ? 4.949 -16.948 -8.711 1.00 84.62 103 SER A CA 1
ATOM 787 C C . SER A 1 103 ? 4.385 -15.731 -9.435 1.00 84.62 103 SER A C 1
ATOM 789 O O . SER A 1 103 ? 3.317 -15.806 -10.041 1.00 84.62 103 SER A O 1
ATOM 791 N N . PHE A 1 104 ? 5.078 -14.599 -9.345 1.00 82.25 104 PHE A N 1
ATOM 792 C CA . PHE A 1 104 ? 4.705 -13.393 -10.076 1.00 82.25 104 PHE A CA 1
ATOM 793 C C . PHE A 1 104 ? 5.458 -13.351 -11.401 1.00 82.25 104 PHE A C 1
ATOM 795 O O . PHE A 1 104 ? 6.686 -13.385 -11.423 1.00 82.25 104 PHE A O 1
ATOM 802 N N . TYR A 1 105 ? 4.719 -13.238 -12.502 1.00 82.50 105 TYR A N 1
ATOM 803 C CA . TYR A 1 105 ? 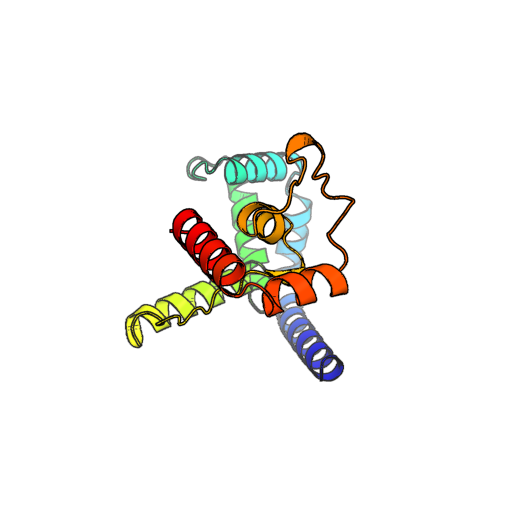5.279 -12.820 -13.780 1.00 82.50 105 TYR A CA 1
ATOM 804 C C . TYR A 1 105 ? 4.957 -11.339 -13.959 1.00 82.50 105 TYR A C 1
ATOM 806 O O . TYR A 1 105 ? 3.791 -10.968 -14.103 1.00 82.50 105 TYR A O 1
ATOM 814 N N . ILE A 1 106 ? 5.979 -10.489 -13.873 1.00 83.56 106 ILE A N 1
ATOM 815 C CA . ILE A 1 106 ? 5.837 -9.037 -13.991 1.00 83.56 106 ILE A CA 1
ATOM 816 C C . ILE A 1 106 ? 6.473 -8.615 -15.309 1.00 83.56 106 ILE A C 1
ATOM 818 O O . ILE A 1 106 ? 7.678 -8.764 -15.498 1.00 83.56 106 ILE A O 1
ATOM 822 N N . THR A 1 107 ? 5.669 -8.063 -16.212 1.00 85.81 107 THR A N 1
ATOM 823 C CA . THR A 1 107 ? 6.174 -7.390 -17.410 1.00 85.81 107 THR A CA 1
ATOM 824 C C . THR A 1 107 ? 6.311 -5.908 -17.099 1.00 85.81 107 THR A C 1
ATOM 826 O O . THR A 1 107 ? 5.317 -5.187 -17.023 1.00 85.81 107 THR A O 1
ATOM 829 N N . LEU A 1 108 ? 7.545 -5.455 -16.887 1.00 84.94 108 LEU A N 1
ATOM 830 C CA . LEU A 1 108 ? 7.844 -4.031 -16.784 1.00 84.94 108 LEU A CA 1
ATOM 831 C C . LEU A 1 108 ? 7.858 -3.447 -18.196 1.00 84.94 108 LEU A C 1
ATOM 833 O O . LEU A 1 108 ? 8.637 -3.885 -19.037 1.00 84.94 108 LEU A O 1
ATOM 837 N N . ASN A 1 109 ? 6.979 -2.481 -18.458 1.00 85.50 109 ASN A N 1
ATOM 838 C CA . ASN A 1 109 ? 6.963 -1.740 -19.712 1.00 85.50 109 ASN A CA 1
ATOM 839 C C . ASN A 1 109 ? 7.217 -0.263 -19.415 1.00 85.50 109 ASN A C 1
ATOM 841 O O . ASN A 1 109 ? 6.340 0.436 -18.904 1.00 85.50 109 ASN A O 1
ATOM 845 N N . PHE A 1 110 ? 8.436 0.194 -19.687 1.00 87.62 110 PHE A N 1
ATOM 846 C CA . PHE A 1 110 ? 8.792 1.597 -19.532 1.00 87.62 110 PHE A CA 1
ATOM 847 C C . PHE A 1 110 ? 8.231 2.394 -20.707 1.00 87.62 110 PHE A C 1
ATOM 849 O O . PHE A 1 110 ? 8.354 1.984 -21.856 1.00 87.62 110 PHE A O 1
ATOM 856 N N . ALA A 1 111 ? 7.622 3.542 -20.416 1.00 86.50 111 ALA A N 1
ATOM 857 C CA . ALA A 1 111 ? 7.012 4.389 -21.431 1.00 86.50 111 ALA A CA 1
ATOM 858 C C . ALA A 1 111 ? 8.073 5.165 -22.232 1.00 86.50 111 ALA A C 1
ATOM 860 O O . ALA A 1 111 ? 8.341 6.337 -21.969 1.00 86.50 111 ALA A O 1
ATOM 861 N N . ASP A 1 112 ? 8.666 4.502 -23.216 1.00 83.19 112 ASP A N 1
ATOM 862 C CA . ASP A 1 112 ? 9.653 5.045 -24.151 1.00 83.19 112 ASP A CA 1
ATOM 863 C C . ASP A 1 112 ? 9.140 6.254 -24.949 1.00 83.19 112 ASP A C 1
ATOM 865 O O . ASP A 1 112 ? 9.908 7.162 -25.240 1.00 83.19 112 ASP A O 1
ATOM 869 N N . VAL A 1 113 ? 7.843 6.334 -25.244 1.00 84.62 113 VAL A N 1
ATOM 870 C CA . VAL A 1 113 ? 7.223 7.457 -25.974 1.00 84.62 113 VAL A CA 1
ATOM 871 C C . VAL A 1 113 ? 7.036 8.735 -25.150 1.00 84.62 113 VAL A C 1
ATOM 873 O O . VAL A 1 113 ? 6.886 9.810 -25.724 1.00 84.62 113 VAL A O 1
ATOM 876 N N . TYR A 1 114 ? 7.053 8.633 -23.820 1.00 81.75 114 TYR A N 1
ATOM 877 C CA . TYR A 1 114 ? 6.869 9.775 -22.912 1.00 81.75 114 TYR A CA 1
ATOM 878 C C . TYR A 1 114 ? 8.140 10.133 -22.143 1.00 81.75 114 TYR A C 1
ATOM 880 O O . TYR A 1 114 ? 8.164 11.134 -21.429 1.00 81.75 114 TYR A O 1
ATOM 888 N N . ASN A 1 115 ? 9.194 9.324 -22.265 1.00 85.44 115 ASN A N 1
ATOM 889 C CA . ASN A 1 115 ? 10.406 9.509 -21.491 1.00 85.44 115 ASN A CA 1
ATOM 890 C C . ASN A 1 115 ? 11.492 10.229 -22.305 1.00 85.44 115 ASN A C 1
ATOM 892 O O . ASN A 1 115 ? 12.027 9.662 -23.260 1.00 85.44 115 ASN A O 1
ATOM 896 N N . PRO A 1 116 ? 11.879 11.457 -21.939 1.00 83.81 116 PRO A N 1
ATOM 897 C CA . PRO A 1 116 ? 12.862 12.222 -22.702 1.00 83.81 116 PRO A CA 1
ATOM 898 C C . PRO A 1 116 ? 14.268 11.586 -22.727 1.00 83.81 116 PRO A C 1
ATOM 900 O O . PRO A 1 116 ? 15.051 11.894 -23.624 1.00 83.81 116 PRO A O 1
ATOM 903 N N . ALA A 1 117 ? 14.578 10.635 -21.834 1.00 85.62 117 ALA A N 1
ATOM 904 C CA . ALA A 1 117 ? 15.828 9.871 -21.875 1.00 85.62 117 ALA A CA 1
ATOM 905 C C . ALA A 1 117 ? 16.020 9.104 -23.196 1.00 85.62 117 ALA A C 1
ATOM 907 O O . ALA A 1 117 ? 17.153 8.894 -23.626 1.00 85.62 117 ALA A O 1
ATOM 908 N N . VAL A 1 118 ? 14.932 8.732 -23.883 1.00 88.69 118 VAL A N 1
ATOM 909 C CA . VAL A 1 118 ? 15.007 8.079 -25.201 1.00 88.69 118 VAL A CA 1
ATOM 910 C C . VAL A 1 118 ? 15.661 8.984 -26.245 1.00 88.69 118 VAL A C 1
ATOM 912 O O . VAL A 1 118 ? 16.422 8.496 -27.076 1.00 88.69 118 VAL A O 1
ATOM 915 N N . ARG A 1 119 ? 15.429 1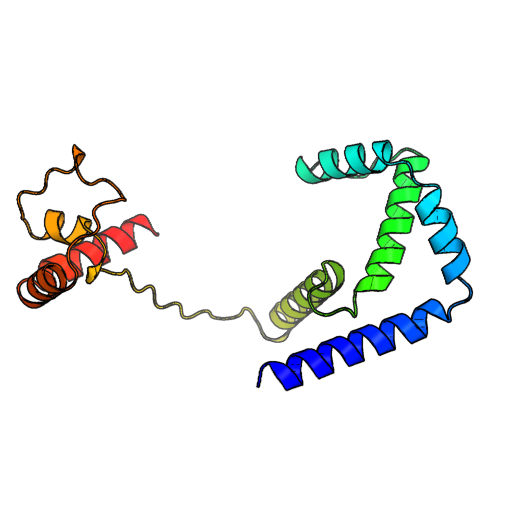0.301 -26.183 1.00 84.94 119 ARG A N 1
ATOM 916 C CA . ARG A 1 119 ? 16.036 11.273 -27.107 1.00 84.94 119 ARG A CA 1
ATOM 917 C C . ARG A 1 119 ? 17.536 11.415 -26.873 1.00 84.94 119 ARG A C 1
ATOM 919 O O . ARG A 1 119 ? 18.309 11.372 -27.827 1.00 84.94 119 ARG A O 1
ATOM 926 N N . VAL A 1 120 ? 17.940 11.477 -25.601 1.00 85.12 120 VAL A N 1
ATOM 927 C CA . VAL A 1 120 ? 19.355 11.500 -25.191 1.00 85.12 120 VAL A CA 1
ATOM 928 C C . VAL A 1 120 ? 20.076 10.248 -25.698 1.00 85.12 120 VAL A C 1
ATOM 930 O O . VAL A 1 120 ? 21.110 10.341 -26.353 1.00 85.12 120 VAL A O 1
ATOM 933 N N . LEU A 1 121 ? 19.499 9.067 -25.458 1.00 85.94 121 LEU A N 1
ATOM 934 C CA . LEU A 1 121 ? 20.067 7.789 -25.905 1.00 85.94 121 LEU A CA 1
ATOM 935 C C . LEU A 1 121 ? 19.999 7.602 -27.428 1.00 85.94 121 LEU A C 1
ATOM 937 O O . LEU A 1 121 ? 20.802 6.869 -27.998 1.00 85.94 121 LEU A O 1
ATOM 941 N N . GLY A 1 122 ? 19.065 8.282 -28.092 1.00 83.94 122 GLY A N 1
ATOM 942 C CA . GLY A 1 122 ? 18.951 8.345 -29.546 1.00 83.94 122 GLY A CA 1
ATOM 943 C C . GLY A 1 122 ? 19.992 9.234 -30.226 1.00 83.94 122 GLY A C 1
ATOM 944 O O . GLY A 1 122 ? 20.022 9.265 -31.455 1.00 83.94 122 GLY A O 1
ATOM 945 N N . GLY A 1 123 ? 20.844 9.923 -29.457 1.00 80.06 123 GLY A N 1
ATOM 946 C CA . GLY A 1 123 ? 21.875 10.820 -29.978 1.00 80.06 123 GLY A CA 1
ATOM 947 C C . GLY A 1 123 ? 21.343 12.1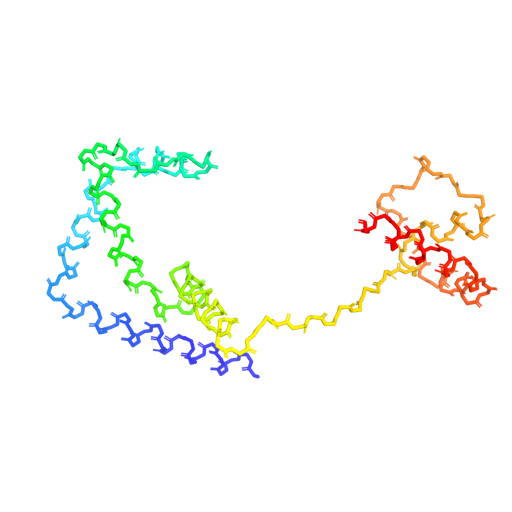86 -30.411 1.00 80.06 123 GLY A C 1
ATOM 948 O O . GLY A 1 123 ? 22.041 12.912 -31.118 1.00 80.06 123 GLY A O 1
ATOM 949 N N . GLU A 1 124 ? 20.122 12.550 -30.010 1.00 78.50 124 GLU A N 1
ATOM 950 C CA . GLU A 1 124 ? 19.639 13.915 -30.197 1.00 78.50 124 GLU A CA 1
ATOM 951 C C . GLU A 1 124 ? 20.387 14.864 -29.253 1.00 78.50 124 GLU A C 1
ATOM 953 O O . GLU A 1 124 ? 20.672 14.532 -28.100 1.00 78.50 124 GLU A O 1
ATOM 958 N N . ALA A 1 125 ? 20.699 16.067 -29.739 1.00 70.25 125 ALA A N 1
ATOM 959 C CA . ALA A 1 125 ? 21.305 17.122 -28.934 1.00 70.25 125 ALA A CA 1
ATOM 960 C C . ALA A 1 125 ? 20.258 17.700 -27.970 1.00 70.25 125 ALA A C 1
ATOM 962 O O . ALA A 1 125 ? 19.637 18.729 -28.238 1.00 70.25 125 ALA A O 1
ATOM 963 N N . VAL A 1 126 ? 20.026 16.990 -26.870 1.00 73.31 126 VAL A N 1
ATOM 964 C CA . VAL A 1 126 ? 19.100 17.389 -25.812 1.00 73.31 126 VAL A CA 1
ATOM 965 C C . VAL A 1 126 ? 19.884 18.036 -24.679 1.00 73.31 126 VAL A C 1
ATOM 967 O O . VAL A 1 126 ? 20.871 17.486 -24.194 1.00 73.31 126 VAL A O 1
ATOM 970 N N . ASP A 1 127 ? 19.425 19.208 -24.253 1.00 73.50 127 ASP A N 1
ATOM 971 C CA . ASP A 1 127 ? 19.943 19.891 -23.072 1.00 73.50 127 ASP A CA 1
ATOM 972 C C . ASP A 1 127 ? 19.357 19.239 -21.811 1.00 73.50 127 ASP A C 1
ATOM 974 O O . ASP A 1 127 ? 18.190 19.450 -21.469 1.00 73.50 127 ASP A O 1
ATOM 978 N N . ILE A 1 128 ? 20.169 18.409 -21.152 1.00 70.38 128 ILE A N 1
ATOM 979 C CA . ILE A 1 128 ? 19.781 17.630 -19.968 1.00 70.38 128 ILE A CA 1
ATOM 980 C C . ILE A 1 128 ? 19.408 18.561 -18.802 1.00 70.38 128 ILE A C 1
ATOM 982 O O . ILE A 1 128 ? 18.478 18.258 -18.057 1.00 70.38 128 ILE A O 1
ATOM 986 N N . ASP A 1 129 ? 20.053 19.726 -18.692 1.00 72.81 129 ASP A N 1
ATOM 987 C CA . ASP A 1 129 ? 19.814 20.694 -17.615 1.00 72.81 129 ASP A CA 1
ATOM 988 C C . ASP A 1 129 ? 18.502 21.477 -17.811 1.00 72.81 129 ASP A C 1
ATOM 990 O O . ASP A 1 129 ? 17.976 22.080 -16.873 1.00 72.81 129 ASP A O 1
ATOM 994 N N . ARG A 1 130 ? 17.935 21.446 -19.027 1.00 67.62 130 ARG A N 1
ATOM 995 C CA . ARG A 1 130 ? 16.644 22.066 -19.377 1.00 67.62 130 ARG A CA 1
ATOM 996 C C . ARG A 1 130 ? 15.494 21.075 -19.543 1.00 67.62 130 ARG A C 1
ATOM 998 O O . ARG A 1 130 ? 14.388 21.495 -19.891 1.00 67.62 130 ARG A O 1
ATOM 1005 N N . MET A 1 131 ? 15.708 19.787 -19.276 1.00 66.19 131 MET A N 1
ATOM 1006 C CA . MET A 1 131 ? 14.652 18.769 -19.265 1.00 66.19 131 MET A CA 1
ATOM 1007 C C . MET A 1 131 ? 13.757 18.919 -18.023 1.00 66.19 131 MET A C 1
ATOM 1009 O O . MET A 1 131 ? 13.781 18.107 -17.101 1.00 66.19 131 MET A O 1
ATOM 1013 N N . LEU A 1 132 ? 12.973 19.996 -17.982 1.00 60.72 132 LEU A N 1
ATOM 1014 C CA . LEU A 1 132 ? 12.002 20.241 -16.920 1.00 60.72 132 LEU A CA 1
ATOM 1015 C C . LEU A 1 132 ? 10.822 19.254 -17.032 1.00 60.72 132 LEU A C 1
ATOM 1017 O O . LEU A 1 132 ? 10.384 18.956 -18.147 1.00 60.72 132 LEU A O 1
ATOM 1021 N N . PRO A 1 133 ? 10.245 18.799 -15.901 1.00 61.12 133 PRO A N 1
ATOM 1022 C CA . PRO A 1 133 ? 9.065 17.924 -15.882 1.00 61.12 133 PRO A CA 1
ATOM 1023 C C . PRO A 1 133 ? 7.857 18.478 -16.656 1.00 61.12 133 PRO A C 1
ATOM 1025 O O . PRO A 1 133 ? 7.017 17.712 -17.123 1.00 61.12 133 PRO A O 1
ATOM 1028 N N . ASP A 1 134 ? 7.786 19.802 -16.808 1.00 62.09 134 ASP A N 1
ATOM 1029 C CA . ASP A 1 134 ? 6.650 20.526 -17.391 1.00 62.09 134 ASP A CA 1
ATOM 1030 C C . ASP A 1 134 ? 6.673 20.593 -18.929 1.00 62.09 134 ASP A C 1
ATOM 1032 O O . ASP A 1 134 ? 5.744 21.112 -19.553 1.00 62.09 134 ASP A O 1
ATOM 1036 N N . HIS A 1 135 ? 7.717 20.052 -19.562 1.00 63.66 135 HIS A N 1
ATOM 1037 C CA . HIS A 1 135 ? 7.852 19.995 -21.016 1.00 63.66 135 HIS A CA 1
ATOM 1038 C C . HIS A 1 135 ? 8.045 18.550 -21.481 1.00 63.66 135 HIS A C 1
ATOM 1040 O O . HIS A 1 135 ? 9.129 18.188 -21.951 1.00 63.66 135 HIS A O 1
ATOM 1046 N N . PRO A 1 136 ? 7.007 17.699 -21.345 1.00 67.25 136 PRO A N 1
ATOM 1047 C CA . PRO A 1 136 ? 7.080 16.346 -21.854 1.00 67.25 136 PRO A CA 1
ATOM 1048 C C . PRO A 1 136 ? 7.318 16.386 -23.367 1.00 67.25 136 PRO A C 1
ATOM 1050 O O . PRO A 1 136 ? 6.819 17.281 -24.061 1.00 67.25 136 PRO A O 1
ATOM 1053 N N . PRO A 1 137 ? 8.077 15.421 -23.894 1.00 70.50 137 PRO A N 1
ATOM 1054 C CA . PRO A 1 137 ? 8.288 15.339 -25.321 1.00 70.50 137 PRO A CA 1
ATOM 1055 C C . PRO A 1 137 ? 6.958 15.174 -26.059 1.00 70.50 137 PRO A C 1
ATOM 1057 O O . PRO A 1 137 ? 6.064 14.451 -25.616 1.00 70.50 137 PRO A O 1
ATOM 1060 N N . ASP A 1 138 ? 6.842 15.834 -27.211 1.00 83.00 138 ASP A N 1
ATOM 1061 C CA . ASP A 1 138 ? 5.704 15.629 -28.099 1.00 83.00 138 ASP A CA 1
ATOM 1062 C C . ASP A 1 138 ? 5.620 14.147 -28.506 1.00 83.00 138 ASP A C 1
ATOM 1064 O O . ASP A 1 138 ? 6.588 13.557 -28.998 1.00 83.00 138 ASP A O 1
ATOM 1068 N N . TYR A 1 139 ? 4.447 13.553 -28.285 1.00 86.25 139 TYR A N 1
ATOM 1069 C CA . TYR A 1 139 ? 4.217 12.122 -28.469 1.00 86.25 139 TYR A CA 1
ATOM 1070 C C . TYR A 1 139 ? 4.540 11.661 -29.892 1.00 86.25 139 TYR A C 1
ATOM 1072 O O . TYR A 1 139 ? 5.186 10.631 -30.074 1.00 86.25 139 TYR A O 1
ATOM 1080 N N . TRP A 1 140 ? 4.115 12.416 -30.909 1.00 88.56 140 TRP A N 1
ATOM 1081 C CA . TRP A 1 140 ? 4.264 12.003 -32.305 1.00 88.56 140 TRP A CA 1
ATOM 1082 C C . TRP A 1 140 ? 5.715 12.022 -32.764 1.00 88.56 140 TRP A C 1
ATOM 1084 O O . TRP A 1 140 ? 6.183 11.054 -33.367 1.00 88.56 140 TRP A O 1
ATOM 1094 N N . SER A 1 141 ? 6.439 13.096 -32.450 1.00 85.12 141 SER A N 1
ATOM 1095 C CA . SER A 1 141 ? 7.872 13.193 -32.733 1.00 85.12 141 SER A CA 1
ATOM 1096 C C . SER A 1 141 ? 8.664 12.090 -32.032 1.00 85.12 141 SER A C 1
ATOM 1098 O O . SER A 1 141 ? 9.529 11.466 -32.647 1.00 85.12 141 SER A O 1
ATOM 1100 N N . GLN A 1 142 ? 8.329 11.779 -30.779 1.00 86.31 142 GLN A N 1
ATOM 1101 C CA . GLN A 1 142 ? 9.022 10.732 -30.039 1.00 86.31 142 GLN A CA 1
ATOM 1102 C C . GLN A 1 142 ? 8.677 9.322 -30.527 1.00 86.31 142 GLN A C 1
ATOM 1104 O O . GLN A 1 142 ? 9.570 8.491 -30.676 1.00 86.31 142 GLN A O 1
ATOM 1109 N N . ALA A 1 143 ? 7.412 9.054 -30.850 1.00 88.88 143 ALA A N 1
ATOM 1110 C CA . ALA A 1 143 ? 7.010 7.794 -31.468 1.00 88.88 143 ALA A CA 1
ATOM 1111 C C . ALA A 1 143 ? 7.720 7.584 -32.816 1.00 88.88 143 ALA A C 1
ATOM 1113 O O . ALA A 1 143 ? 8.164 6.478 -33.126 1.00 88.88 143 ALA A O 1
ATOM 1114 N N . GLN A 1 144 ? 7.893 8.654 -33.600 1.00 90.00 144 GLN A N 1
ATOM 1115 C CA . GLN A 1 144 ? 8.654 8.604 -34.844 1.00 90.00 144 GLN A CA 1
ATOM 1116 C C . GLN A 1 144 ? 10.146 8.336 -34.601 1.00 90.00 144 GLN A C 1
ATOM 1118 O O . GLN A 1 144 ? 10.742 7.563 -35.352 1.00 90.00 144 GLN A O 1
ATOM 1123 N N . LEU A 1 145 ? 10.744 8.932 -33.565 1.00 86.19 145 LEU A N 1
ATOM 1124 C CA . LEU A 1 145 ? 12.124 8.652 -33.162 1.00 86.19 145 LEU A CA 1
ATOM 1125 C C . LEU A 1 145 ? 12.304 7.175 -32.792 1.00 86.19 145 LEU A C 1
ATOM 1127 O O . LEU A 1 145 ? 13.192 6.523 -33.337 1.00 86.19 145 LEU A O 1
ATOM 1131 N N . VAL A 1 146 ? 11.437 6.636 -31.932 1.00 89.62 146 VAL A N 1
ATOM 1132 C CA . VAL A 1 146 ? 11.456 5.220 -31.526 1.00 89.62 146 VAL A CA 1
ATOM 1133 C C . VAL A 1 146 ? 11.319 4.301 -32.741 1.00 89.62 146 VAL A C 1
ATOM 1135 O O . VAL A 1 146 ? 12.094 3.360 -32.898 1.00 89.62 146 VAL A O 1
ATOM 1138 N N . ALA A 1 147 ? 10.384 4.602 -33.647 1.00 91.12 147 ALA A N 1
ATOM 1139 C CA . ALA A 1 147 ? 10.172 3.812 -34.858 1.00 91.12 147 ALA A CA 1
ATOM 1140 C C . ALA A 1 147 ? 11.368 3.858 -35.826 1.00 91.12 147 ALA A C 1
ATOM 1142 O O . ALA A 1 147 ? 11.655 2.870 -36.500 1.00 91.12 147 ALA A O 1
ATOM 1143 N N . ARG A 1 148 ? 12.070 4.996 -35.913 1.00 91.62 148 ARG A N 1
ATOM 1144 C CA . ARG A 1 148 ? 13.254 5.169 -36.774 1.00 91.62 148 ARG A CA 1
ATOM 1145 C C . ARG A 1 148 ? 14.529 4.602 -36.157 1.00 91.62 148 ARG A C 1
ATOM 1147 O O . ARG A 1 148 ? 15.415 4.185 -36.897 1.00 91.62 148 ARG A O 1
ATOM 1154 N N . ASN A 1 149 ? 14.628 4.601 -34.831 1.00 90.94 149 ASN A N 1
ATOM 1155 C CA . ASN A 1 149 ? 15.797 4.153 -34.088 1.00 90.94 149 ASN A CA 1
ATOM 1156 C C . ASN A 1 149 ? 15.398 3.140 -32.995 1.00 90.94 149 ASN A C 1
ATOM 1158 O O . ASN A 1 149 ? 15.400 3.469 -31.804 1.00 90.94 149 ASN A O 1
ATOM 1162 N N . PRO A 1 150 ? 15.101 1.882 -33.369 1.00 90.25 150 PRO A N 1
ATOM 1163 C CA . PRO A 1 150 ? 14.746 0.843 -32.401 1.00 90.25 150 PRO A CA 1
ATOM 1164 C C . PRO A 1 150 ? 15.890 0.520 -31.424 1.00 90.25 150 PRO A C 1
ATOM 1166 O O . PRO A 1 150 ? 15.639 0.037 -30.320 1.00 90.25 150 PRO A O 1
ATOM 1169 N N . VAL A 1 151 ? 17.144 0.818 -31.790 1.00 91.88 151 VAL A N 1
ATOM 1170 C CA . VAL A 1 151 ? 18.312 0.638 -30.912 1.00 91.88 151 VAL A CA 1
ATOM 1171 C C . VAL A 1 151 ? 18.251 1.593 -29.720 1.00 91.88 151 VAL A C 1
ATOM 1173 O O . VAL A 1 151 ? 18.563 1.180 -28.605 1.00 91.88 151 VAL A O 1
ATOM 1176 N N . ALA A 1 152 ? 17.796 2.835 -29.911 1.00 90.12 152 ALA A N 1
ATOM 1177 C CA . ALA A 1 152 ? 17.611 3.789 -28.815 1.00 90.12 152 ALA A CA 1
ATOM 1178 C C . ALA A 1 152 ? 16.564 3.300 -27.804 1.00 90.12 152 ALA A C 1
ATOM 1180 O O . ALA A 1 152 ? 16.810 3.341 -26.600 1.00 90.12 152 ALA A O 1
ATOM 1181 N N . ALA A 1 153 ? 15.437 2.763 -28.282 1.00 90.25 153 ALA A N 1
ATOM 1182 C CA . ALA A 1 153 ? 14.393 2.198 -27.426 1.00 90.25 153 ALA A CA 1
ATOM 1183 C C . ALA A 1 153 ? 14.877 0.951 -26.664 1.00 90.25 153 ALA A C 1
ATOM 1185 O O . ALA A 1 153 ? 14.649 0.830 -25.460 1.00 90.25 153 ALA A O 1
ATOM 1186 N N . ALA A 1 154 ? 15.615 0.057 -27.330 1.00 92.50 154 ALA A N 1
ATOM 1187 C CA . ALA A 1 154 ? 16.223 -1.108 -26.686 1.00 92.50 154 ALA A CA 1
ATOM 1188 C C . ALA A 1 154 ? 17.274 -0.710 -25.635 1.00 92.50 154 ALA A C 1
ATOM 1190 O O . ALA A 1 154 ? 17.317 -1.287 -24.548 1.00 92.50 154 ALA A O 1
ATOM 1191 N N . THR A 1 155 ? 18.091 0.303 -25.931 1.00 92.38 155 THR A N 1
ATOM 1192 C CA . THR A 1 155 ? 19.103 0.834 -25.006 1.00 92.38 155 THR A CA 1
ATOM 1193 C C . THR A 1 155 ? 18.440 1.485 -23.799 1.00 92.38 155 THR A C 1
ATOM 1195 O O . THR A 1 155 ? 18.824 1.207 -22.667 1.00 92.38 155 THR A O 1
ATOM 1198 N N . PHE A 1 156 ? 17.396 2.286 -24.021 1.00 92.19 156 PHE A N 1
ATOM 1199 C CA . PHE A 1 156 ? 16.571 2.862 -22.963 1.00 92.19 156 PHE A CA 1
ATOM 1200 C C . PHE A 1 156 ? 15.991 1.785 -22.049 1.00 92.19 156 PHE A C 1
ATOM 1202 O O . PHE A 1 156 ? 16.172 1.848 -20.833 1.00 92.19 156 PHE A O 1
ATOM 1209 N N . PHE A 1 157 ? 15.357 0.767 -22.632 1.00 92.12 157 PHE A N 1
ATOM 1210 C CA . PHE A 1 157 ? 14.807 -0.349 -21.876 1.00 92.12 157 PHE A CA 1
ATOM 1211 C C . PHE A 1 157 ? 15.891 -1.054 -21.051 1.00 92.12 157 PHE A C 1
ATOM 1213 O O . PHE A 1 157 ? 15.698 -1.298 -19.863 1.00 92.12 157 PHE A O 1
ATOM 1220 N N . HIS A 1 158 ? 17.051 -1.334 -21.651 1.00 92.50 158 HIS A N 1
ATOM 1221 C CA . HIS A 1 158 ? 18.168 -1.977 -20.964 1.00 92.50 158 HIS A CA 1
ATOM 1222 C C . HIS A 1 158 ? 18.690 -1.142 -19.786 1.00 92.50 158 HIS A C 1
ATOM 1224 O O . HIS A 1 158 ? 18.830 -1.674 -18.687 1.00 92.50 158 HIS A O 1
ATOM 1230 N N . VAL A 1 159 ? 18.919 0.159 -19.982 1.00 91.62 159 VAL A N 1
ATOM 1231 C CA . VAL A 1 159 ? 19.393 1.070 -18.927 1.00 91.62 159 VAL A CA 1
ATOM 1232 C C . VAL A 1 159 ? 18.404 1.117 -17.763 1.00 91.62 159 VAL A C 1
ATOM 1234 O O . VAL A 1 159 ? 18.811 0.993 -16.611 1.00 91.62 159 VAL A O 1
ATOM 1237 N N . TYR A 1 160 ? 17.104 1.229 -18.045 1.00 90.38 160 TYR A N 1
ATOM 1238 C CA . TYR A 1 160 ? 16.077 1.238 -17.001 1.00 90.38 160 TYR A CA 1
ATOM 1239 C C . TYR A 1 160 ? 15.969 -0.099 -16.268 1.00 90.38 160 TYR A C 1
ATOM 1241 O O . TYR A 1 160 ? 15.820 -0.115 -15.048 1.00 90.38 160 TYR A O 1
ATOM 1249 N N . MET A 1 161 ? 16.097 -1.219 -16.980 1.00 90.94 161 MET A N 1
ATOM 1250 C CA . MET A 1 161 ? 16.151 -2.540 -16.353 1.00 90.94 161 MET A CA 1
ATOM 1251 C C . MET A 1 161 ? 17.376 -2.696 -15.444 1.00 90.94 161 MET A C 1
ATOM 1253 O O . MET A 1 161 ? 17.246 -3.267 -14.366 1.00 90.94 161 MET A O 1
ATOM 1257 N N . MET A 1 162 ? 18.542 -2.177 -15.843 1.00 91.81 162 MET A N 1
ATOM 1258 C CA . MET A 1 162 ? 19.758 -2.207 -15.019 1.00 91.81 162 MET A CA 1
ATOM 1259 C C . MET A 1 162 ? 19.706 -1.260 -13.821 1.00 91.81 162 MET A C 1
ATOM 1261 O O . MET A 1 162 ? 20.349 -1.540 -12.822 1.00 91.81 162 MET A O 1
ATOM 1265 N N . ALA A 1 163 ? 18.955 -0.161 -13.901 1.00 88.00 163 ALA A N 1
ATOM 1266 C CA . ALA A 1 163 ? 18.745 0.734 -12.765 1.00 88.00 163 ALA A CA 1
ATOM 1267 C C . ALA A 1 163 ? 17.679 0.222 -11.779 1.00 88.00 163 ALA A C 1
ATOM 1269 O O . ALA A 1 163 ? 17.656 0.644 -10.625 1.00 88.00 163 ALA A O 1
ATOM 1270 N N . PHE A 1 164 ? 16.756 -0.626 -12.243 1.00 82.81 164 PHE A N 1
ATOM 1271 C CA . PHE A 1 164 ? 15.697 -1.203 -11.415 1.00 82.81 164 PHE A CA 1
ATOM 1272 C C . PHE A 1 164 ? 16.171 -2.399 -10.573 1.00 82.81 164 PHE A C 1
ATOM 1274 O O . PHE A 1 164 ? 15.653 -2.598 -9.473 1.00 82.81 164 PHE A O 1
ATOM 1281 N N . LEU A 1 165 ? 17.093 -3.208 -11.110 1.00 66.94 165 LEU A N 1
ATOM 1282 C CA . LEU A 1 165 ? 17.691 -4.373 -10.442 1.00 66.94 165 LEU A CA 1
ATOM 1283 C C . LEU A 1 165 ? 18.818 -3.966 -9.488 1.00 66.94 165 LEU A C 1
ATOM 1285 O O . LEU A 1 165 ? 18.907 -4.608 -8.418 1.00 66.94 165 LEU A O 1
#

Organism: Calocera viscosa (strain TUFC12733) (NCBI:txid1330018)

pLDDT: mean 83.64, std 7.48, range [60.72, 95.88]

InterPro domains:
  IPR025476 Helitron helicase-like domain [PF14214] (2-164)

Secondary structure (DSSP, 8-state):
-HHHHHHHHHHHHHHHHHHHHTSTTHHHHHHHHHHS-HHHHHHHHHHHHTT--TTS--HHHHHHHHHHHHHHHHHTTSTTSHHHHHHHHHHHHHHHHHH------------TTT-THHHHHTT----GGG--TTSPPPHHHHHHHHHH-HHHHHHHHHHHHHHH-

Sequence (165 aa):
MFTVFNILQRRASLLHTSLRIRKSSFDAVAADLVQVSAETLDVLAQRAAWGEPLVALGPQEQHAMQLLREVNAITRHVLGSPASRSDQRGQVRGMMTSLGLPSFYITLNFADVYNPAVRVLGGEAVDIDRMLPDHPPDYWSQAQLVARNPVAAATFFHVYMMAFL

Foldseek 3Di:
DVVVVVVVLVVQLCVLLVVVCPDPCNVVLVVLVVVQDPVLVVVVVVCVVVVHDPDPDDPSNVSVVVSVVVVLVVCCRNPPDPSVVVVVVVVQVVCCVVVNDDDDDDDDDDPQLFDCQLCVLLVHPDDPVPPDPVCTDDNVVRVVSCVVCVVSVVVVVVVVVVVVD

Radius of gyration: 26.7 Å; chains: 1; bounding box: 49×46×69 Å